Protein AF-B8CF64-F1 (afdb_monomer_lite)

Foldseek 3Di:
DLQVVLQVLCCVVVVDDWPVVDDDPVSCCCVCPVVVDDDDDDPPDDPVSVVSSDQSNDNDPVSRD

pLDDT: mean 92.1, std 2.8, range [79.31, 96.38]

Radius of gyration: 11.88 Å; chains: 1; bounding box: 30×20×26 Å

Organism: Thalassiosira pseudonana (NCBI:txid35128)

InterPro domains:
  IPR000719 Protein kinase domain [PS50011] (1-65)
  IPR001245 Serine-threonine/tyrosine-protein kinase, catalytic domain [PF07714] (1-65)
  IPR011009 Protein kinase-like domain superfamily [SSF56112] (1-65)

Sequence (65 aa):
DVYSFGILYWEICALKKPFGKIKTANEFHSTVIVKKTRPKVEKKWPKNISEIIETSWSDAPSDRP

Structure (mmCIF, N/CA/C/O backbone):
data_AF-B8CF64-F1
#
_entry.id   AF-B8CF64-F1
#
loop_
_atom_site.group_PDB
_atom_site.id
_atom_site.type_symbol
_atom_site.label_atom_id
_atom_site.label_alt_id
_atom_site.label_comp_id
_atom_site.label_asym_id
_atom_site.label_entity_id
_atom_site.label_seq_id
_atom_site.pdbx_PDB_ins_code
_atom_site.Cartn_x
_atom_site.Cartn_y
_atom_site.Cartn_z
_atom_site.occupancy
_atom_site.B_iso_or_equiv
_atom_site.auth_seq_id
_atom_site.auth_comp_id
_atom_site.auth_asym_id
_atom_site.auth_atom_id
_atom_site.pdbx_PDB_model_num
ATOM 1 N N . ASP A 1 1 ? -6.832 1.906 -11.595 1.00 79.31 1 ASP A N 1
ATOM 2 C CA . ASP A 1 1 ? -7.749 2.712 -10.764 1.00 79.31 1 ASP A CA 1
ATOM 3 C C . ASP A 1 1 ? -7.920 2.197 -9.347 1.00 79.31 1 ASP A C 1
ATOM 5 O O . ASP A 1 1 ? -7.363 2.805 -8.443 1.00 79.31 1 ASP A O 1
ATOM 9 N N . VAL A 1 2 ? -8.582 1.060 -9.133 1.00 92.56 2 VAL A N 1
ATOM 10 C CA . VAL A 1 2 ? -8.958 0.581 -7.783 1.00 92.56 2 VAL A CA 1
ATOM 11 C C . VAL A 1 2 ? -7.746 0.279 -6.890 1.00 92.56 2 VAL A C 1
ATOM 13 O O . VAL A 1 2 ? -7.702 0.689 -5.734 1.00 92.56 2 VAL A O 1
ATOM 16 N N . TYR A 1 3 ? -6.688 -0.312 -7.455 1.00 91.69 3 TYR A N 1
ATOM 17 C CA . TYR A 1 3 ? -5.425 -0.525 -6.735 1.00 91.69 3 TYR A CA 1
ATOM 18 C C . TYR A 1 3 ? -4.821 0.783 -6.205 1.00 91.69 3 TYR A C 1
ATOM 20 O O . TYR A 1 3 ? -4.483 0.892 -5.027 1.00 91.69 3 TYR A O 1
ATOM 28 N N . SER A 1 4 ? -4.687 1.787 -7.077 1.00 91.56 4 SER A N 1
ATOM 29 C CA . SER A 1 4 ? -4.105 3.082 -6.716 1.00 91.56 4 SER A CA 1
ATOM 30 C C . SER A 1 4 ? -4.976 3.819 -5.697 1.00 91.56 4 SER A C 1
ATOM 32 O O . SER A 1 4 ? -4.436 4.449 -4.791 1.00 91.56 4 SER A O 1
ATOM 34 N N . PHE A 1 5 ? -6.304 3.677 -5.794 1.00 93.94 5 PHE A N 1
ATOM 35 C CA . PHE A 1 5 ? -7.243 4.167 -4.787 1.00 93.94 5 PHE A CA 1
ATOM 36 C C . PHE A 1 5 ? -7.008 3.515 -3.418 1.00 93.94 5 PHE A C 1
ATOM 38 O O . PHE A 1 5 ? -6.877 4.233 -2.433 1.00 93.94 5 PHE A O 1
ATOM 45 N N . GLY A 1 6 ? -6.869 2.187 -3.343 1.00 94.94 6 GLY A N 1
ATOM 46 C CA . GLY A 1 6 ? -6.593 1.489 -2.080 1.00 94.94 6 GLY A CA 1
ATOM 47 C C . GLY A 1 6 ? -5.298 1.956 -1.407 1.00 94.94 6 GLY A C 1
ATOM 48 O O . GLY A 1 6 ? -5.272 2.203 -0.201 1.00 94.94 6 GLY A O 1
ATOM 49 N N . ILE A 1 7 ? -4.231 2.152 -2.193 1.00 95.00 7 ILE A N 1
ATOM 50 C CA . ILE A 1 7 ? -2.944 2.668 -1.696 1.00 95.00 7 ILE A CA 1
ATOM 51 C C . ILE A 1 7 ? -3.078 4.101 -1.172 1.00 95.00 7 ILE A C 1
ATOM 53 O O . ILE A 1 7 ? -2.584 4.392 -0.081 1.00 95.00 7 ILE A O 1
ATOM 57 N N . LEU A 1 8 ? -3.768 4.973 -1.910 1.00 94.94 8 LEU A N 1
ATOM 58 C CA . LEU A 1 8 ? -4.021 6.350 -1.486 1.00 94.94 8 LEU A CA 1
ATOM 59 C C . LEU A 1 8 ? -4.893 6.399 -0.227 1.00 94.94 8 LEU A C 1
ATOM 61 O O . LEU A 1 8 ? -4.619 7.163 0.696 1.00 94.94 8 LEU A O 1
ATOM 65 N N . TYR A 1 9 ? -5.930 5.568 -0.160 1.00 95.12 9 TYR A N 1
ATOM 66 C CA . TYR A 1 9 ? -6.824 5.539 0.986 1.00 95.12 9 TYR A CA 1
ATOM 67 C C . TYR A 1 9 ? -6.090 5.077 2.249 1.00 95.12 9 TYR A C 1
ATOM 69 O O . TYR A 1 9 ? -6.220 5.696 3.307 1.00 95.12 9 TYR A O 1
ATOM 77 N N . TRP A 1 10 ? -5.216 4.074 2.121 1.00 96.38 10 TRP A N 1
ATOM 78 C CA . TRP A 1 10 ? -4.303 3.698 3.196 1.00 96.38 10 TRP A CA 1
ATOM 79 C C . TRP A 1 10 ? -3.368 4.842 3.604 1.00 96.38 10 TRP A C 1
ATOM 81 O O . TRP A 1 10 ? -3.174 5.048 4.799 1.00 96.38 10 TRP A O 1
ATOM 91 N N . GLU A 1 11 ? -2.808 5.599 2.656 1.00 96.25 11 GLU A N 1
ATOM 92 C CA . GLU A 1 11 ? -1.934 6.747 2.948 1.00 96.25 11 GLU A CA 1
ATOM 93 C C . GLU A 1 11 ? -2.661 7.824 3.767 1.00 96.25 11 GLU A C 1
ATOM 95 O O . GLU A 1 11 ? -2.106 8.320 4.751 1.00 96.25 11 GLU A O 1
ATOM 100 N N . ILE A 1 12 ? -3.923 8.112 3.433 1.00 95.12 12 ILE A N 1
ATOM 101 C CA . ILE A 1 12 ? -4.780 9.047 4.176 1.00 95.12 12 ILE A CA 1
ATOM 102 C C . ILE A 1 12 ? -5.045 8.533 5.598 1.00 95.12 12 ILE A C 1
ATOM 104 O O . ILE A 1 12 ? -4.897 9.282 6.562 1.00 95.12 12 ILE A O 1
ATOM 108 N N . CYS A 1 13 ? -5.401 7.255 5.757 1.00 94.19 13 CYS A N 1
ATOM 109 C CA . CYS A 1 13 ? -5.696 6.676 7.071 1.00 94.19 13 CYS A CA 1
ATOM 110 C C . CYS A 1 13 ? -4.447 6.508 7.954 1.00 94.19 13 CYS A C 1
ATOM 112 O O . CYS A 1 13 ? -4.520 6.656 9.176 1.00 94.19 13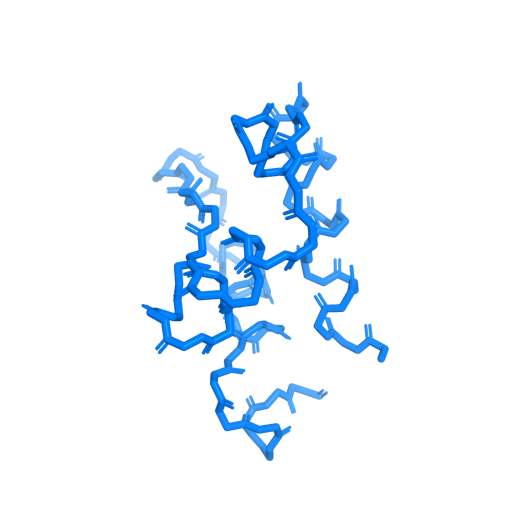 CYS A O 1
ATOM 114 N N . ALA A 1 14 ? -3.302 6.170 7.358 1.00 93.94 14 ALA A N 1
ATOM 115 C CA . ALA A 1 14 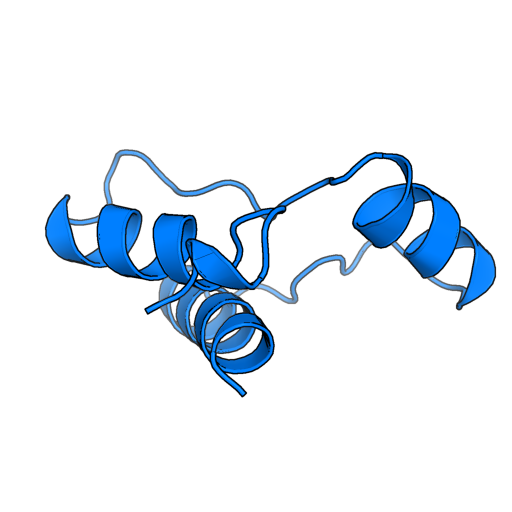? -2.047 5.939 8.068 1.00 93.94 14 ALA A CA 1
ATOM 116 C C . ALA A 1 14 ? -1.252 7.219 8.326 1.00 93.94 14 ALA A C 1
ATOM 118 O O . ALA A 1 14 ? -0.362 7.192 9.181 1.00 93.94 14 ALA A O 1
ATOM 119 N N . LEU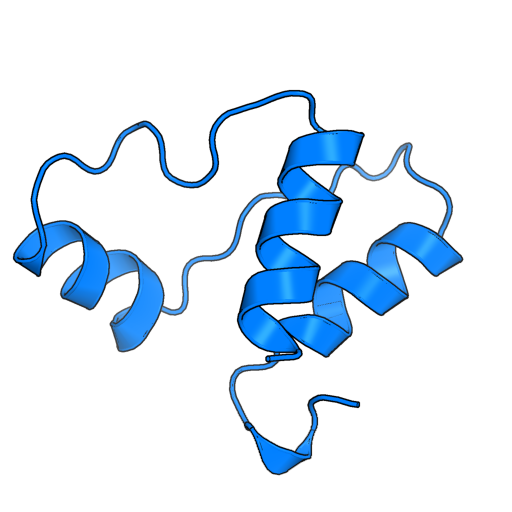 A 1 15 ? -1.542 8.296 7.582 1.00 93.88 15 LEU A N 1
ATOM 120 C CA . LEU A 1 15 ? -0.765 9.539 7.546 1.00 93.88 15 LEU A CA 1
ATOM 121 C C . LEU A 1 15 ? 0.733 9.265 7.330 1.00 93.88 15 LEU A C 1
ATOM 123 O O . LEU A 1 15 ? 1.604 9.869 7.960 1.00 93.88 15 LEU A O 1
ATOM 127 N N . LYS A 1 16 ? 1.040 8.282 6.477 1.00 93.75 16 LYS A N 1
ATOM 128 C CA . LYS A 1 16 ? 2.394 7.774 6.224 1.00 93.75 16 LYS A CA 1
ATOM 129 C C . LYS A 1 16 ? 2.577 7.507 4.743 1.00 93.75 16 LYS A C 1
ATOM 131 O O . LYS A 1 16 ? 1.705 6.928 4.107 1.00 93.75 16 LYS A O 1
ATOM 136 N N . LYS A 1 17 ? 3.776 7.809 4.239 1.00 93.00 17 LYS A N 1
ATOM 137 C CA . LYS A 1 17 ? 4.145 7.507 2.856 1.00 93.00 17 LYS A CA 1
ATOM 138 C C . LYS A 1 17 ? 4.169 5.986 2.621 1.00 93.00 17 LYS A C 1
ATOM 140 O O . LYS A 1 17 ? 4.974 5.294 3.267 1.00 93.00 17 LYS A O 1
ATOM 145 N N . PRO A 1 18 ? 3.354 5.447 1.696 1.00 90.94 18 PRO A N 1
ATOM 146 C CA . PRO A 1 18 ? 3.395 4.033 1.354 1.00 90.94 18 PRO A CA 1
ATOM 147 C C . PRO A 1 18 ? 4.757 3.695 0.747 1.00 90.94 18 PRO A C 1
ATOM 149 O O . PRO A 1 18 ? 5.317 4.453 -0.042 1.00 90.94 18 PRO A O 1
ATOM 152 N N . PHE A 1 19 ? 5.322 2.559 1.159 1.00 91.19 19 PHE A N 1
ATOM 153 C CA . PHE A 1 19 ? 6.623 2.073 0.683 1.00 91.19 19 PHE A CA 1
ATOM 154 C C . PHE A 1 19 ? 7.789 3.069 0.822 1.00 91.19 19 PHE A C 1
ATOM 156 O O . PHE A 1 19 ? 8.769 2.957 0.094 1.00 91.19 19 PHE A O 1
ATOM 163 N N . GLY A 1 20 ? 7.751 4.005 1.780 1.00 88.44 20 GLY A N 1
ATOM 164 C CA . GLY A 1 20 ? 8.766 5.065 1.912 1.00 88.44 20 GLY A CA 1
ATOM 165 C C . GLY A 1 20 ? 10.223 4.605 2.109 1.00 88.44 20 GLY A C 1
ATOM 166 O O . GLY A 1 20 ? 11.129 5.429 2.048 1.00 88.44 20 GLY A O 1
ATOM 167 N N . LYS A 1 21 ? 10.462 3.306 2.338 1.00 89.31 21 LYS A N 1
ATOM 168 C CA . LYS A 1 21 ? 11.802 2.698 2.415 1.00 89.31 21 LYS A CA 1
ATOM 169 C C . LYS A 1 21 ? 12.390 2.333 1.045 1.00 89.31 21 LYS A C 1
ATOM 171 O O . LYS A 1 21 ? 13.604 2.206 0.948 1.00 89.31 21 LYS A O 1
ATOM 176 N N . ILE A 1 22 ? 11.547 2.174 0.025 1.00 92.25 22 ILE A N 1
ATOM 177 C CA . ILE A 1 22 ? 11.941 1.774 -1.328 1.00 92.25 22 ILE A CA 1
ATOM 178 C C . ILE A 1 22 ? 12.459 3.000 -2.077 1.00 92.25 22 ILE A C 1
ATOM 180 O O . ILE A 1 22 ? 11.771 4.022 -2.143 1.00 92.25 22 ILE A O 1
ATOM 184 N N . LYS A 1 23 ? 13.663 2.903 -2.650 1.00 91.38 23 LYS A N 1
ATOM 185 C CA . LYS A 1 23 ? 14.322 4.046 -3.312 1.00 91.38 23 LYS A CA 1
ATOM 186 C C . LYS A 1 23 ? 14.381 3.933 -4.830 1.00 91.38 23 LYS A C 1
ATOM 188 O O . LYS A 1 23 ? 14.536 4.948 -5.502 1.00 91.38 23 LYS A O 1
ATOM 193 N N . THR A 1 24 ? 14.279 2.721 -5.374 1.00 94.25 24 THR A N 1
ATOM 194 C CA . THR A 1 24 ? 14.443 2.469 -6.814 1.00 94.25 24 THR A CA 1
ATOM 195 C C . THR A 1 24 ? 13.240 1.748 -7.413 1.00 94.25 24 THR A C 1
ATOM 197 O O . THR A 1 24 ? 12.548 0.991 -6.732 1.00 94.25 24 THR A O 1
ATOM 200 N N . ALA A 1 25 ? 13.013 1.938 -8.716 1.00 91.94 25 ALA A N 1
ATOM 201 C CA . ALA A 1 25 ? 11.943 1.252 -9.442 1.00 91.94 25 ALA A CA 1
ATOM 202 C C . ALA A 1 25 ? 12.124 -0.280 -9.454 1.00 91.94 25 ALA A C 1
ATOM 204 O O . ALA A 1 25 ? 11.147 -1.014 -9.328 1.00 91.94 25 ALA A O 1
ATOM 205 N N . ASN A 1 26 ? 13.366 -0.773 -9.526 1.00 94.38 26 ASN A N 1
ATOM 206 C CA . ASN A 1 26 ? 13.658 -2.211 -9.471 1.00 94.38 26 ASN A CA 1
ATOM 207 C C . ASN A 1 26 ? 13.334 -2.814 -8.096 1.00 94.38 26 ASN A C 1
ATOM 209 O O . ASN A 1 26 ? 12.771 -3.907 -7.996 1.00 94.38 26 ASN A O 1
ATOM 213 N N . GLU A 1 27 ? 13.651 -2.094 -7.021 1.00 93.25 27 GLU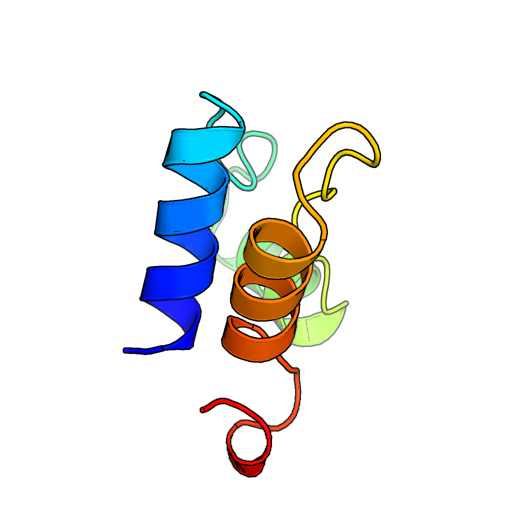 A N 1
ATOM 214 C CA . GLU A 1 27 ? 13.291 -2.499 -5.662 1.00 93.25 27 GLU A CA 1
ATOM 215 C C . GLU A 1 27 ? 11.768 -2.466 -5.461 1.00 93.25 27 GLU A C 1
ATOM 217 O O . GLU A 1 27 ? 11.203 -3.381 -4.859 1.00 93.25 27 GLU A O 1
ATOM 222 N N . PHE A 1 28 ? 11.082 -1.474 -6.038 1.00 92.50 28 PHE A N 1
ATOM 223 C CA . PHE A 1 28 ? 9.620 -1.419 -6.044 1.00 92.50 28 PHE A CA 1
ATOM 224 C C . PHE A 1 28 ? 9.018 -2.620 -6.773 1.00 92.50 28 PHE A C 1
ATOM 226 O O . PHE A 1 28 ? 8.160 -3.306 -6.222 1.00 92.50 28 PHE A O 1
ATOM 233 N N . HIS A 1 29 ? 9.500 -2.922 -7.979 1.00 92.56 29 HIS A N 1
ATOM 234 C CA . HIS A 1 29 ? 9.017 -4.054 -8.761 1.00 92.56 29 HIS A CA 1
ATOM 235 C C . HIS A 1 29 ? 9.228 -5.380 -8.017 1.00 92.56 29 HIS A C 1
ATOM 237 O O . HIS A 1 29 ? 8.281 -6.133 -7.795 1.00 92.56 29 HIS A O 1
ATOM 243 N N . SER A 1 30 ? 10.443 -5.643 -7.538 1.00 94.12 30 SER A N 1
ATOM 244 C CA . SER A 1 30 ? 10.740 -6.881 -6.807 1.00 94.12 30 SER A CA 1
ATOM 245 C C . SER A 1 30 ? 9.961 -7.011 -5.489 1.00 94.12 30 SER A C 1
ATOM 247 O O . SER A 1 30 ? 9.546 -8.109 -5.124 1.00 94.12 30 SER A O 1
ATOM 249 N N . THR A 1 31 ? 9.714 -5.914 -4.772 1.00 91.88 31 THR A N 1
ATOM 250 C CA . THR A 1 31 ? 9.096 -5.969 -3.435 1.00 91.88 31 THR A CA 1
ATOM 251 C C . THR A 1 31 ? 7.571 -5.883 -3.479 1.00 91.88 31 THR A C 1
ATOM 253 O O . THR A 1 31 ? 6.883 -6.641 -2.794 1.00 91.88 31 THR A O 1
ATOM 256 N N . VAL A 1 32 ? 7.018 -4.976 -4.277 1.00 91.19 32 VAL A N 1
ATOM 257 C CA . VAL A 1 32 ? 5.572 -4.708 -4.316 1.00 91.19 32 VAL A CA 1
ATOM 258 C C . VAL A 1 32 ? 4.874 -5.584 -5.350 1.00 91.19 32 VAL A C 1
ATOM 260 O O . VAL A 1 32 ? 3.794 -6.102 -5.070 1.00 91.19 32 VAL A O 1
ATOM 263 N N . ILE A 1 33 ? 5.501 -5.791 -6.512 1.00 89.38 33 ILE A N 1
ATOM 264 C CA . ILE A 1 33 ? 4.899 -6.546 -7.619 1.00 89.38 33 ILE A CA 1
ATOM 265 C C . ILE A 1 33 ? 5.215 -8.037 -7.488 1.00 89.38 33 ILE A C 1
ATOM 267 O O . ILE A 1 33 ? 4.295 -8.845 -7.430 1.00 89.38 33 ILE A O 1
ATOM 271 N N . VAL A 1 34 ? 6.495 -8.411 -7.367 1.00 91.25 34 VAL A N 1
ATOM 272 C CA . VAL A 1 34 ? 6.898 -9.831 -7.317 1.00 91.25 34 VAL A CA 1
ATOM 273 C C . VAL A 1 34 ? 6.616 -10.453 -5.948 1.00 91.25 34 VAL A C 1
ATOM 275 O O . VAL A 1 34 ? 5.950 -11.480 -5.865 1.00 91.25 34 VAL A O 1
ATOM 278 N N . LYS A 1 35 ? 7.074 -9.825 -4.855 1.00 91.75 35 LYS A N 1
ATOM 279 C CA . LYS A 1 35 ? 6.823 -10.320 -3.484 1.00 91.75 35 LYS A CA 1
ATOM 280 C C . LYS A 1 35 ? 5.430 -9.989 -2.947 1.00 91.75 35 LYS A C 1
ATOM 282 O O . LYS A 1 35 ? 5.110 -10.405 -1.838 1.00 91.75 35 LYS A O 1
ATOM 287 N N . LYS A 1 36 ? 4.623 -9.228 -3.695 1.00 90.94 36 LYS A N 1
ATOM 288 C CA . LYS A 1 36 ? 3.249 -8.854 -3.319 1.00 90.94 36 LYS A CA 1
ATOM 289 C C . LYS A 1 36 ? 3.156 -8.161 -1.952 1.00 90.94 36 LYS A C 1
ATOM 291 O O . LYS A 1 36 ? 2.165 -8.276 -1.238 1.00 90.94 36 LYS A O 1
ATOM 296 N N . THR A 1 37 ? 4.191 -7.407 -1.576 1.00 91.06 37 THR A N 1
ATOM 297 C CA . THR A 1 37 ? 4.201 -6.680 -0.299 1.00 91.06 37 THR A CA 1
ATOM 298 C C . THR A 1 37 ? 3.119 -5.601 -0.312 1.00 91.06 37 THR A C 1
ATOM 300 O O . THR A 1 37 ? 3.006 -4.843 -1.280 1.00 91.06 37 THR A O 1
ATOM 303 N N . ARG A 1 38 ? 2.337 -5.506 0.769 1.00 92.38 38 ARG A N 1
ATOM 304 C CA . ARG A 1 38 ? 1.311 -4.472 0.967 1.00 92.38 38 ARG A CA 1
ATOM 305 C C . ARG A 1 38 ? 1.571 -3.667 2.243 1.00 92.38 38 ARG A C 1
ATOM 307 O O . ARG A 1 38 ? 2.215 -4.179 3.164 1.00 92.38 38 ARG A O 1
ATOM 314 N N . PRO A 1 39 ? 1.107 -2.408 2.313 1.00 92.75 39 PRO A N 1
ATOM 315 C CA . PRO A 1 39 ? 1.174 -1.630 3.540 1.00 92.75 39 PRO A CA 1
ATOM 316 C C . PRO A 1 39 ? 0.396 -2.310 4.675 1.00 92.75 39 PRO A C 1
ATOM 318 O O . PRO A 1 39 ? -0.639 -2.934 4.455 1.00 92.75 39 PRO A O 1
ATOM 321 N N . LYS A 1 40 ? 0.895 -2.197 5.910 1.00 92.19 40 LYS A N 1
ATOM 322 C CA . LYS A 1 40 ? 0.252 -2.816 7.074 1.00 92.19 40 LYS A CA 1
ATOM 323 C C . LYS A 1 40 ? -1.030 -2.062 7.429 1.00 92.19 40 LYS A C 1
ATOM 325 O O . LYS A 1 40 ? -0.967 -0.874 7.744 1.00 92.19 40 LYS A O 1
ATOM 330 N N . VAL A 1 41 ? -2.159 -2.761 7.440 1.00 93.12 41 VAL A N 1
ATOM 331 C CA . VAL A 1 41 ? -3.438 -2.240 7.936 1.00 93.12 41 VAL A CA 1
ATOM 332 C C . VAL A 1 41 ? -3.453 -2.331 9.463 1.00 93.12 41 VAL A C 1
ATOM 334 O O . VAL A 1 41 ? -3.096 -3.359 10.049 1.00 93.12 41 VAL A O 1
ATOM 337 N N . GLU A 1 42 ? -3.774 -1.229 10.141 1.00 91.38 42 GLU A N 1
ATOM 338 C CA . GLU A 1 42 ? -3.803 -1.209 11.603 1.00 91.38 42 GLU A CA 1
ATOM 339 C C . GLU A 1 42 ? -5.116 -1.799 12.128 1.00 91.38 42 GLU A C 1
ATOM 341 O O . GLU A 1 42 ? -6.191 -1.329 11.782 1.00 91.38 42 GLU A O 1
ATOM 346 N N . LYS A 1 43 ? -5.038 -2.763 13.058 1.00 87.50 43 LYS A N 1
ATOM 347 C CA . LYS A 1 43 ? -6.218 -3.420 13.662 1.00 87.50 43 LYS A CA 1
ATOM 348 C C . LYS A 1 43 ? -7.178 -2.469 14.389 1.00 87.50 43 LYS A C 1
ATOM 350 O O . LYS A 1 43 ? -8.296 -2.856 14.697 1.00 87.50 43 LYS A O 1
ATOM 355 N N . LYS A 1 44 ? -6.721 -1.256 14.713 1.00 92.75 44 LYS A N 1
ATOM 356 C CA . LYS A 1 44 ? -7.541 -0.213 15.343 1.00 92.75 44 LYS A CA 1
ATOM 357 C C . LYS A 1 44 ? -8.494 0.462 14.355 1.00 92.75 44 LYS A C 1
ATOM 359 O O . LYS A 1 44 ? -9.379 1.196 14.782 1.00 92.75 44 LYS A O 1
ATOM 364 N N . TRP A 1 45 ? -8.270 0.296 13.051 1.00 94.19 45 TRP A N 1
ATOM 365 C CA . TRP A 1 45 ? -9.134 0.882 12.041 1.00 94.19 45 TRP A CA 1
ATOM 366 C C . TRP A 1 45 ? -10.471 0.143 11.987 1.00 94.19 45 TRP A C 1
ATOM 368 O O . TRP A 1 45 ? -10.506 -1.077 12.168 1.00 94.19 45 TRP A O 1
ATOM 378 N N . PRO A 1 46 ? -11.573 0.862 11.716 1.00 95.56 46 PRO A N 1
ATOM 379 C CA . PRO A 1 46 ? -12.864 0.247 11.456 1.00 95.56 46 PRO A CA 1
ATOM 380 C C . PRO A 1 46 ? -12.765 -0.871 10.409 1.00 95.56 46 PRO A C 1
ATOM 382 O O . PRO A 1 46 ? -12.023 -0.765 9.425 1.00 95.56 46 PRO A O 1
ATOM 385 N N . LYS A 1 47 ? -13.526 -1.951 10.622 1.00 93.94 47 LYS A N 1
ATOM 386 C CA . LYS A 1 47 ? -13.470 -3.154 9.778 1.00 93.94 47 LYS A CA 1
ATOM 387 C C . LYS A 1 47 ? -13.784 -2.841 8.315 1.00 93.94 47 LYS A C 1
ATOM 389 O O . LYS A 1 47 ? -13.057 -3.281 7.438 1.00 93.94 47 LYS A O 1
ATOM 394 N N . ASN A 1 48 ? -14.791 -2.005 8.071 1.00 92.88 48 ASN A N 1
ATOM 395 C CA . ASN A 1 48 ? -15.186 -1.571 6.731 1.00 92.88 48 ASN A CA 1
ATOM 396 C C . ASN A 1 48 ? -14.049 -0.851 5.986 1.00 92.88 48 ASN A C 1
ATOM 398 O O . ASN A 1 48 ? -13.851 -1.083 4.800 1.00 92.88 48 ASN A O 1
ATOM 402 N N . ILE A 1 49 ? -13.280 -0.001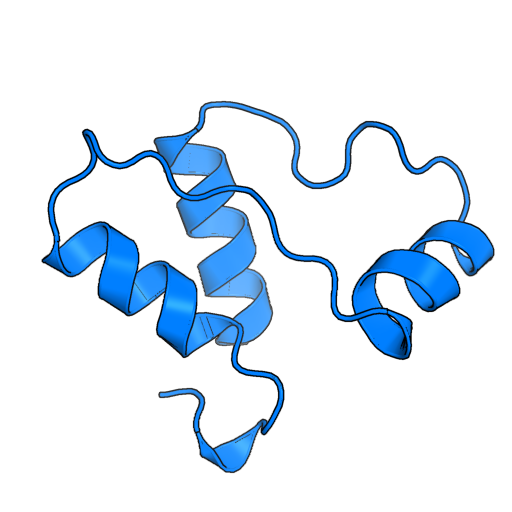 6.675 1.00 93.38 49 ILE A N 1
ATOM 403 C CA . ILE A 1 49 ? -12.137 0.697 6.071 1.00 93.38 49 ILE A CA 1
ATOM 404 C C . ILE A 1 49 ? -11.053 -0.314 5.705 1.00 93.38 49 ILE A C 1
ATOM 406 O O . ILE A 1 49 ? -10.543 -0.298 4.588 1.00 93.38 49 ILE A O 1
ATOM 410 N N . SER A 1 50 ? -10.735 -1.214 6.637 1.00 93.88 50 SER A N 1
ATOM 411 C CA . SER A 1 50 ? -9.736 -2.265 6.431 1.00 93.88 50 SER A CA 1
ATOM 412 C C . SER A 1 50 ? -10.101 -3.160 5.242 1.00 93.88 50 SER A C 1
ATOM 414 O O . SER A 1 50 ? -9.270 -3.371 4.367 1.00 93.88 50 SER A O 1
ATOM 416 N N . GLU A 1 51 ? -11.358 -3.598 5.157 1.00 93.56 51 GLU A N 1
ATOM 417 C CA . GLU A 1 51 ? -11.870 -4.441 4.070 1.00 93.56 51 GLU A CA 1
ATOM 418 C C . GLU A 1 51 ? -11.805 -3.742 2.707 1.00 93.56 51 GLU A C 1
ATOM 420 O O . GLU A 1 51 ? -11.327 -4.334 1.738 1.00 93.56 51 GLU A O 1
ATOM 425 N N . ILE A 1 52 ? -12.233 -2.477 2.615 1.00 93.19 52 ILE A N 1
ATOM 426 C CA . ILE A 1 52 ? -12.162 -1.705 1.362 1.00 93.19 52 ILE A CA 1
ATOM 427 C C . ILE A 1 52 ? -10.711 -1.584 0.900 1.00 93.19 52 ILE A C 1
ATOM 429 O O . ILE A 1 52 ? -10.401 -1.808 -0.270 1.00 93.19 52 ILE A O 1
ATOM 433 N N . ILE A 1 53 ? -9.810 -1.245 1.820 1.00 94.62 53 ILE A N 1
ATOM 434 C CA . ILE A 1 53 ? -8.387 -1.098 1.532 1.00 94.62 53 ILE A CA 1
ATOM 435 C C . ILE A 1 53 ? -7.793 -2.433 1.049 1.00 94.62 53 ILE A C 1
ATOM 437 O O . ILE A 1 53 ? -7.126 -2.469 0.014 1.00 94.62 53 ILE A O 1
ATOM 441 N N . GLU A 1 54 ? -8.071 -3.531 1.754 1.00 93.00 54 GLU A N 1
ATOM 442 C CA . GLU A 1 54 ? -7.513 -4.854 1.457 1.00 93.00 54 GLU A CA 1
ATOM 443 C C . GLU A 1 54 ? -8.004 -5.440 0.131 1.00 93.00 54 GLU A C 1
ATOM 445 O O . GLU A 1 54 ? -7.208 -5.977 -0.644 1.00 93.00 54 GLU A O 1
ATOM 450 N N . THR A 1 55 ? -9.293 -5.289 -0.162 1.00 93.38 55 THR A N 1
ATOM 451 C CA . THR A 1 55 ? -9.897 -5.747 -1.423 1.00 93.38 55 THR A CA 1
ATOM 452 C C . THR A 1 55 ? -9.417 -4.923 -2.616 1.00 93.38 55 THR A C 1
ATOM 454 O O . THR A 1 55 ? -9.126 -5.477 -3.678 1.00 93.38 55 THR A O 1
ATOM 457 N N . SER A 1 56 ? -9.220 -3.614 -2.431 1.00 93.94 56 SER A N 1
ATOM 458 C CA . SER A 1 56 ? -8.790 -2.706 -3.500 1.00 93.94 56 SER A CA 1
ATOM 459 C C . SER A 1 56 ? -7.427 -3.069 -4.101 1.00 93.94 56 SER A C 1
ATOM 461 O O . SER A 1 56 ? -7.175 -2.814 -5.280 1.00 93.94 56 SER A O 1
ATOM 463 N N . TRP A 1 57 ? -6.537 -3.695 -3.326 1.00 91.88 57 TRP A N 1
ATOM 464 C CA . TRP A 1 57 ? -5.202 -4.099 -3.776 1.00 91.88 57 TRP A CA 1
ATOM 465 C C . TRP A 1 57 ? -4.982 -5.616 -3.823 1.00 91.88 57 TRP A C 1
ATOM 467 O O . TRP A 1 57 ? -3.832 -6.076 -3.711 1.00 91.88 57 TRP A O 1
ATOM 477 N N . SER A 1 58 ? -6.067 -6.377 -4.020 1.00 91.75 58 SER A N 1
ATOM 478 C CA . SER A 1 58 ? -6.015 -7.823 -4.264 1.00 91.75 58 SER A CA 1
ATOM 479 C C . SER A 1 58 ? -5.023 -8.164 -5.382 1.00 91.75 58 SER A C 1
ATOM 481 O O . SER A 1 58 ? -4.812 -7.386 -6.319 1.00 91.75 58 SER A O 1
ATOM 483 N N . ASP A 1 59 ? -4.359 -9.312 -5.287 1.00 87.94 59 ASP A N 1
ATOM 484 C CA . ASP A 1 59 ? -3.380 -9.728 -6.294 1.00 87.94 59 ASP A CA 1
ATOM 485 C C . ASP A 1 59 ? -4.035 -10.014 -7.642 1.00 87.94 59 ASP A C 1
ATOM 487 O O . ASP A 1 59 ? -3.506 -9.602 -8.674 1.00 87.94 59 ASP A O 1
ATOM 491 N N . ALA A 1 60 ? -5.184 -10.688 -7.621 1.00 88.50 60 ALA A N 1
ATOM 492 C CA . ALA A 1 60 ? -5.987 -10.935 -8.802 1.00 88.50 60 ALA A CA 1
ATOM 493 C C . ALA A 1 60 ? -6.756 -9.653 -9.153 1.00 88.50 60 ALA A C 1
ATOM 495 O O . ALA A 1 60 ? -7.557 -9.178 -8.346 1.00 88.50 60 ALA A O 1
ATOM 496 N N . PRO A 1 61 ? -6.536 -9.061 -10.342 1.00 86.19 61 PRO A N 1
ATOM 497 C CA . PRO A 1 61 ? -7.254 -7.855 -10.740 1.00 86.19 61 PRO A CA 1
ATOM 498 C C . PRO A 1 61 ? -8.772 -8.050 -10.831 1.00 86.19 61 PRO A C 1
ATOM 500 O O . PRO A 1 61 ? -9.490 -7.080 -10.649 1.00 86.19 61 PRO A O 1
ATOM 503 N N . SER A 1 62 ? -9.236 -9.279 -11.087 1.00 89.25 62 SER A N 1
ATOM 504 C CA . SER A 1 62 ? -10.655 -9.667 -11.122 1.00 89.25 62 SER A CA 1
ATOM 505 C C . SER A 1 62 ? -11.347 -9.613 -9.764 1.00 89.25 62 SER A C 1
ATOM 507 O O . SER A 1 62 ? -12.563 -9.491 -9.710 1.00 89.25 62 SER A O 1
ATOM 509 N N . ASP A 1 63 ? -10.574 -9.733 -8.685 1.00 88.00 63 ASP A N 1
ATOM 510 C CA . ASP A 1 63 ? -11.087 -9.771 -7.313 1.00 88.00 63 ASP A CA 1
ATOM 511 C C . ASP A 1 63 ? -11.092 -8.373 -6.687 1.00 88.00 63 ASP A C 1
ATOM 513 O O . ASP A 1 63 ? -11.536 -8.184 -5.554 1.00 88.00 63 ASP A O 1
ATOM 517 N N . ARG A 1 64 ? -10.542 -7.393 -7.411 1.00 90.19 64 ARG A N 1
ATOM 518 C CA . ARG A 1 64 ? -10.654 -5.989 -7.046 1.00 90.19 64 ARG A CA 1
ATOM 519 C C . ARG A 1 64 ? -12.068 -5.530 -7.424 1.00 90.19 64 ARG A C 1
ATOM 521 O O . ARG A 1 64 ? -12.522 -5.901 -8.506 1.00 90.19 64 ARG A O 1
ATOM 528 N N . PRO A 1 65 ? -12.736 -4.758 -6.552 1.00 85.69 65 PRO A N 1
ATOM 529 C CA . PRO A 1 65 ? -14.035 -4.160 -6.849 1.00 85.69 65 PRO A CA 1
ATOM 530 C C . PRO A 1 65 ? -14.054 -3.341 -8.142 1.00 85.69 65 PRO A C 1
ATOM 532 O O . PRO A 1 65 ? -12.977 -2.828 -8.528 1.00 85.69 65 PRO A O 1
#

Secondary structure (DSSP, 8-state):
-HHHHHHHHHHHH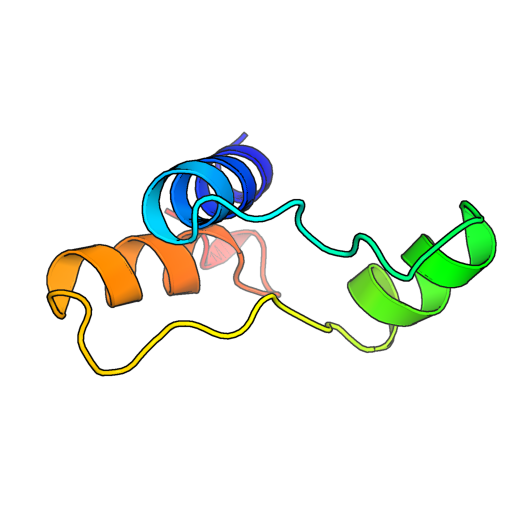HTS-TTTT--SHHHHIIIIIIS---PPPPTTS-HHHHHHHHHHT-SSGGG--